Protein AF-A0A7K0NC91-F1 (afdb_monomer)

Structure (mmCIF, N/CA/C/O backbone):
data_AF-A0A7K0NC91-F1
#
_entry.id   AF-A0A7K0NC91-F1
#
loop_
_atom_site.group_PDB
_atom_site.id
_atom_site.type_symbol
_atom_site.label_atom_id
_atom_site.label_alt_id
_atom_site.label_comp_id
_atom_site.label_asym_id
_atom_site.label_entity_id
_atom_site.label_seq_id
_atom_site.pdbx_PDB_ins_code
_atom_site.Cartn_x
_atom_site.Cartn_y
_atom_site.Cartn_z
_atom_site.occupancy
_atom_site.B_iso_or_equiv
_atom_site.auth_seq_id
_atom_site.auth_comp_id
_atom_site.auth_asym_id
_atom_site.auth_atom_id
_atom_site.pdbx_PDB_model_num
ATOM 1 N N . MET A 1 1 ? 2.331 -17.226 17.202 1.00 44.84 1 MET A N 1
ATOM 2 C CA . MET A 1 1 ? 1.878 -17.714 15.882 1.00 44.84 1 MET A CA 1
ATOM 3 C C . MET A 1 1 ? 0.708 -16.840 15.481 1.00 44.84 1 MET A C 1
ATOM 5 O O . MET A 1 1 ? -0.202 -16.721 16.288 1.00 44.84 1 MET A O 1
ATOM 9 N N . ALA A 1 2 ? 0.763 -16.171 14.330 1.00 57.78 2 ALA A N 1
ATOM 10 C CA . ALA A 1 2 ? -0.395 -15.431 13.837 1.00 57.78 2 ALA A CA 1
ATOM 11 C C . ALA A 1 2 ? -1.486 -16.446 13.455 1.00 57.78 2 ALA A C 1
ATOM 13 O O . ALA A 1 2 ? -1.214 -17.385 12.707 1.00 57.78 2 ALA A O 1
ATOM 14 N N . GLU A 1 3 ? -2.684 -16.318 14.028 1.00 67.19 3 GLU A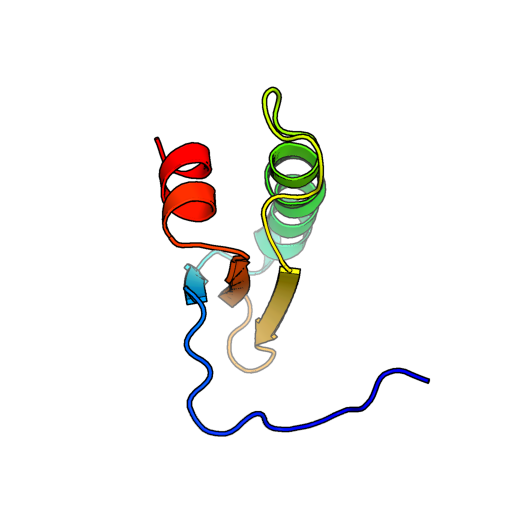 N 1
ATOM 15 C CA . GLU A 1 3 ? -3.848 -17.098 13.600 1.00 67.19 3 GLU A CA 1
ATOM 16 C C . GLU A 1 3 ? -4.268 -16.587 12.217 1.00 67.19 3 GLU A C 1
ATOM 18 O O . GLU A 1 3 ? -4.824 -15.499 12.094 1.00 67.19 3 GLU A O 1
ATOM 23 N N . PHE A 1 4 ? -3.995 -17.358 11.163 1.00 74.81 4 PHE A N 1
ATOM 24 C CA . PHE A 1 4 ? -4.550 -17.105 9.832 1.00 74.81 4 PHE A CA 1
ATOM 25 C C . PHE A 1 4 ? -6.041 -17.448 9.855 1.00 74.81 4 PHE A C 1
ATOM 27 O O . PHE A 1 4 ? -6.437 -18.585 9.588 1.00 74.81 4 PHE A O 1
ATOM 34 N N . ARG A 1 5 ? -6.869 -16.489 10.270 1.00 76.62 5 ARG A N 1
ATOM 35 C CA . ARG A 1 5 ? -8.275 -16.729 10.587 1.00 76.62 5 ARG A CA 1
ATOM 36 C C . ARG A 1 5 ? -9.189 -15.755 9.862 1.00 76.62 5 ARG A C 1
ATOM 38 O O . ARG A 1 5 ? -8.994 -14.550 9.894 1.00 76.6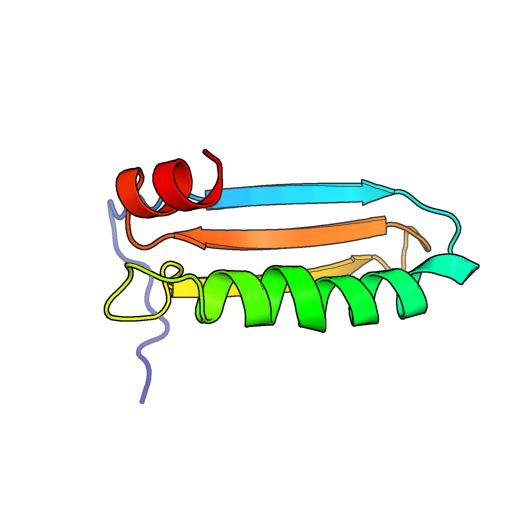2 5 ARG A O 1
ATOM 45 N N . TYR A 1 6 ? -10.246 -16.305 9.273 1.00 85.19 6 TYR A N 1
ATOM 46 C CA . TYR A 1 6 ? -11.405 -15.534 8.846 1.00 85.19 6 TYR A CA 1
ATOM 47 C C . TYR A 1 6 ? -12.249 -15.129 10.063 1.00 85.19 6 TYR A C 1
ATOM 49 O O . TYR A 1 6 ? -12.698 -15.990 10.832 1.00 85.19 6 TYR A O 1
ATOM 57 N N . THR A 1 7 ? -12.519 -13.83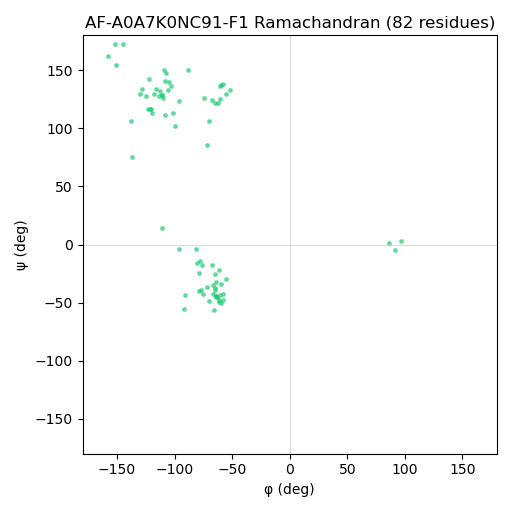2 10.201 1.00 89.00 7 THR A N 1
ATOM 58 C CA . THR A 1 7 ? -13.406 -13.289 11.235 1.00 89.00 7 THR A CA 1
ATOM 59 C C . THR A 1 7 ? -14.771 -12.967 10.634 1.00 89.00 7 THR A C 1
ATOM 61 O O . THR A 1 7 ? -14.929 -12.068 9.809 1.00 89.00 7 THR A O 1
ATOM 64 N N . LYS A 1 8 ? -15.807 -13.705 11.051 1.00 92.25 8 LYS A N 1
ATOM 65 C CA . LYS A 1 8 ? -17.172 -13.481 10.560 1.00 92.25 8 LYS A CA 1
ATOM 66 C C . LYS A 1 8 ? -17.659 -12.081 10.944 1.00 92.25 8 LYS A C 1
ATOM 68 O O . LYS A 1 8 ? -17.792 -11.779 12.124 1.00 92.25 8 LYS A O 1
ATOM 73 N N . GLY A 1 9 ? -18.031 -11.291 9.938 1.00 91.62 9 GLY A N 1
ATOM 74 C CA . GLY A 1 9 ? -18.641 -9.971 10.123 1.00 91.62 9 GLY A CA 1
ATOM 75 C C . GLY A 1 9 ? -17.649 -8.821 10.289 1.00 91.62 9 GLY A C 1
ATOM 76 O O . GLY A 1 9 ? -18.092 -7.685 10.442 1.00 91.62 9 GLY A O 1
ATOM 77 N N . GLU A 1 10 ? -16.346 -9.091 10.221 1.00 91.38 10 GLU A N 1
ATOM 78 C CA . GLU A 1 10 ? -15.329 -8.046 10.160 1.00 91.38 10 GLU A CA 1
ATOM 79 C C . GLU A 1 10 ? -15.518 -7.181 8.908 1.00 91.38 10 GLU A C 1
ATOM 81 O O . GLU A 1 10 ? -15.807 -7.678 7.815 1.00 91.38 10 GLU A O 1
ATOM 86 N N . ARG A 1 11 ? -15.403 -5.866 9.093 1.00 92.31 11 ARG A N 1
ATOM 87 C CA . ARG A 1 11 ? -15.471 -4.869 8.028 1.00 92.31 11 ARG A CA 1
ATOM 88 C C . ARG A 1 11 ? -14.389 -3.840 8.287 1.00 92.31 11 ARG A C 1
ATOM 90 O O . ARG A 1 11 ? -14.526 -3.025 9.194 1.00 92.31 11 ARG A O 1
ATOM 97 N N . LEU A 1 12 ? -13.340 -3.899 7.483 1.00 94.00 12 LEU A N 1
ATOM 98 C CA . LEU A 1 12 ? -12.256 -2.929 7.493 1.00 94.00 12 LEU A CA 1
ATOM 99 C C . LEU A 1 12 ? -12.361 -2.062 6.233 1.00 94.00 12 LEU A C 1
ATOM 101 O O . LEU A 1 12 ? -12.828 -2.559 5.201 1.00 94.00 12 LEU A O 1
ATOM 105 N N . PRO A 1 13 ? -11.977 -0.778 6.290 1.00 96.19 13 PRO A N 1
ATOM 106 C CA . PRO A 1 13 ? -11.817 0.018 5.085 1.00 96.19 13 PRO A CA 1
ATOM 107 C C . PRO A 1 13 ? -10.669 -0.562 4.260 1.00 96.19 13 PRO A C 1
ATOM 109 O O . PRO A 1 13 ? -9.541 -0.674 4.742 1.00 96.19 13 PRO A O 1
ATOM 112 N N . ILE A 1 14 ? -10.986 -0.941 3.025 1.00 96.38 14 ILE A N 1
ATOM 113 C CA . ILE A 1 14 ? -10.024 -1.467 2.063 1.00 96.38 14 ILE A CA 1
ATOM 114 C C . ILE A 1 14 ? -9.905 -0.463 0.932 1.00 96.38 14 ILE A C 1
ATOM 116 O O . ILE A 1 14 ? -10.913 -0.089 0.329 1.00 96.38 14 ILE A O 1
ATOM 120 N N . GLU A 1 15 ? -8.679 -0.067 0.628 1.00 95.69 15 GLU A N 1
ATOM 121 C CA . GLU A 1 15 ? -8.376 0.759 -0.529 1.00 95.69 15 GLU A CA 1
ATOM 122 C C . GLU A 1 15 ? -7.609 -0.078 -1.547 1.00 95.69 15 GLU A C 1
ATOM 124 O O . GLU A 1 15 ? -6.610 -0.719 -1.221 1.00 95.69 15 GLU A O 1
ATOM 129 N N . VAL A 1 16 ? -8.125 -0.104 -2.776 1.00 97.06 16 VAL A N 1
ATOM 130 C CA . VAL A 1 16 ? -7.529 -0.828 -3.899 1.00 97.06 16 VAL A CA 1
ATOM 131 C C . VAL A 1 16 ? -7.211 0.183 -4.983 1.00 97.06 16 VAL A C 1
ATOM 133 O O . VAL A 1 16 ? -8.115 0.766 -5.583 1.00 97.06 16 VAL A O 1
ATOM 136 N N . LEU A 1 17 ? -5.923 0.369 -5.241 1.00 96.06 17 LEU A N 1
ATOM 137 C CA . LEU A 1 17 ? -5.416 1.286 -6.250 1.00 96.06 17 LEU A CA 1
ATOM 138 C C . LEU A 1 17 ? -4.798 0.469 -7.376 1.00 96.06 17 LEU A C 1
ATOM 140 O O . LEU A 1 17 ? -3.981 -0.416 -7.130 1.00 96.06 17 LEU A O 1
ATOM 144 N N . VAL A 1 18 ? -5.197 0.753 -8.613 1.00 97.19 18 VAL A N 1
ATOM 145 C CA . VAL A 1 18 ? -4.656 0.087 -9.800 1.00 97.19 18 VAL A CA 1
ATOM 146 C C . VAL A 1 18 ? -4.031 1.145 -10.686 1.00 97.19 18 VAL A C 1
ATOM 148 O O . VAL A 1 18 ? -4.722 2.031 -11.188 1.00 97.19 18 VAL A O 1
ATOM 151 N N . PHE A 1 19 ? -2.726 1.028 -10.879 1.00 96.62 19 PHE A N 1
ATOM 152 C CA . PHE A 1 19 ? -1.937 1.925 -11.703 1.00 96.62 19 PHE A CA 1
ATOM 153 C C . PHE A 1 19 ? -1.520 1.206 -12.977 1.00 96.62 19 PHE A C 1
ATOM 155 O O . PHE A 1 19 ? -1.164 0.026 -12.954 1.00 96.62 19 PHE A O 1
ATOM 162 N N . GLU A 1 20 ? -1.548 1.933 -14.088 1.00 97.00 20 GLU A N 1
ATOM 163 C CA . GLU A 1 20 ? -1.064 1.461 -15.380 1.00 97.00 20 GLU A CA 1
ATOM 164 C C . GLU A 1 20 ? -0.023 2.440 -15.907 1.00 97.00 20 GLU A C 1
ATOM 166 O O . GLU A 1 20 ? -0.266 3.646 -15.975 1.00 97.00 20 GLU A O 1
ATOM 171 N N . MET A 1 21 ? 1.142 1.914 -16.266 1.00 96.62 21 MET A N 1
ATOM 172 C CA . MET A 1 21 ? 2.275 2.676 -16.784 1.00 96.62 21 MET A CA 1
ATOM 173 C C . MET A 1 21 ? 3.042 1.868 -17.834 1.00 96.62 21 MET A C 1
ATOM 175 O O . MET A 1 21 ? 2.777 0.682 -18.037 1.00 96.62 21 MET A O 1
ATOM 179 N N . SER A 1 22 ? 4.008 2.505 -18.506 1.00 97.88 22 SER A N 1
ATOM 180 C CA . SER A 1 22 ? 4.973 1.769 -19.336 1.00 97.88 22 SER A CA 1
ATOM 181 C C . SER A 1 22 ? 5.741 0.767 -18.458 1.00 97.88 22 SER A C 1
ATOM 183 O O . SER A 1 22 ? 6.150 1.146 -17.357 1.00 97.88 22 SER A O 1
ATOM 185 N N . PRO A 1 23 ? 5.981 -0.483 -18.909 1.00 97.56 23 PRO A N 1
ATOM 186 C CA . PRO A 1 23 ? 6.708 -1.482 -18.124 1.00 97.56 23 PRO A CA 1
ATOM 187 C C . PRO A 1 23 ? 8.094 -1.020 -17.659 1.00 97.56 23 PRO A C 1
ATOM 189 O O . PRO 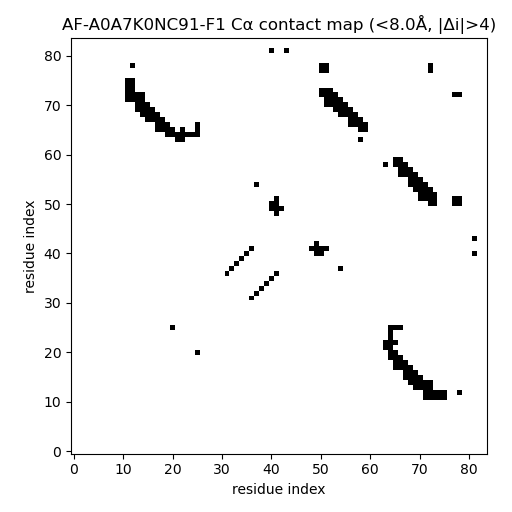A 1 23 ? 8.551 -1.423 -16.596 1.00 97.56 23 PRO A O 1
ATOM 192 N N . GLU A 1 24 ? 8.745 -0.145 -18.428 1.00 98.12 24 GLU A N 1
ATOM 193 C CA . GLU A 1 24 ? 10.071 0.399 -18.108 1.00 98.12 24 GLU A CA 1
ATOM 194 C C . GLU A 1 24 ? 10.087 1.323 -16.878 1.00 98.12 24 GLU A C 1
ATOM 196 O O . GLU A 1 24 ? 11.147 1.547 -16.303 1.00 98.12 24 GLU A O 1
ATOM 201 N N . HIS A 1 25 ? 8.923 1.823 -16.447 1.00 97.94 25 HIS A N 1
ATOM 202 C CA . HIS A 1 25 ? 8.786 2.690 -15.273 1.00 97.94 25 HIS A CA 1
ATOM 203 C C . HIS A 1 25 ? 8.388 1.940 -13.999 1.00 97.94 25 HIS A C 1
ATOM 205 O O . HIS A 1 25 ? 8.306 2.562 -12.944 1.00 97.94 25 HIS A O 1
ATOM 211 N N . VAL A 1 26 ? 8.128 0.628 -14.058 1.00 97.88 26 VAL A N 1
ATOM 212 C CA . VAL A 1 26 ? 7.623 -0.124 -12.894 1.00 97.88 26 VAL A CA 1
ATOM 213 C C . VAL A 1 26 ? 8.612 -0.083 -11.733 1.00 97.88 26 VAL A C 1
ATOM 215 O O . VAL A 1 26 ? 8.216 0.242 -10.620 1.00 97.88 26 VAL A O 1
ATOM 218 N N . ASP A 1 27 ? 9.894 -0.344 -11.979 1.00 97.81 27 ASP A N 1
ATOM 219 C CA . ASP A 1 27 ? 10.900 -0.365 -10.909 1.00 97.81 27 ASP A CA 1
ATOM 220 C C . ASP A 1 27 ? 11.087 1.018 -10.264 1.00 97.81 27 ASP A C 1
ATOM 222 O O . ASP A 1 27 ? 11.197 1.130 -9.042 1.00 97.81 27 ASP A O 1
ATOM 226 N N . GLU A 1 28 ? 11.064 2.082 -11.074 1.00 97.94 28 GLU A N 1
ATOM 227 C CA . GLU A 1 28 ? 11.104 3.467 -10.590 1.00 97.94 28 GLU A CA 1
ATO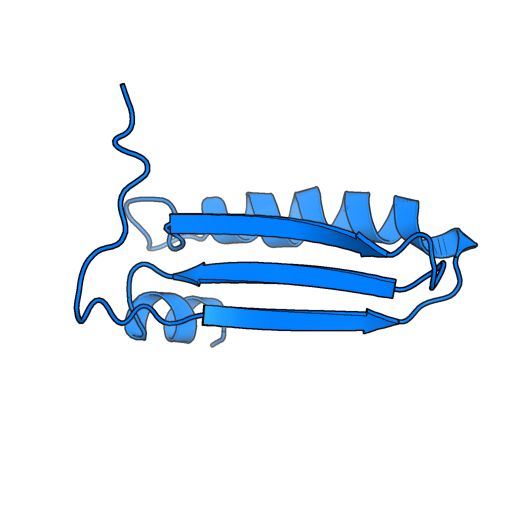M 228 C C . GLU A 1 28 ? 9.867 3.786 -9.741 1.00 97.94 28 GLU A C 1
ATOM 230 O O . GLU A 1 28 ? 9.983 4.326 -8.639 1.00 97.94 28 GLU A O 1
ATOM 235 N N . TYR A 1 29 ? 8.684 3.391 -10.215 1.00 97.38 29 TYR A N 1
ATOM 236 C CA . TYR A 1 29 ? 7.434 3.565 -9.487 1.00 97.38 29 TYR A CA 1
ATOM 237 C C . TYR A 1 29 ? 7.453 2.832 -8.140 1.00 97.38 29 TYR A C 1
ATOM 239 O O . TYR A 1 29 ? 7.060 3.413 -7.133 1.00 97.38 29 TYR A O 1
ATOM 247 N N . LEU A 1 30 ? 7.953 1.592 -8.088 1.00 97.69 30 LEU A N 1
ATOM 248 C CA . LEU A 1 30 ? 8.051 0.811 -6.849 1.00 97.69 30 LEU A CA 1
ATOM 249 C C . LEU A 1 30 ? 9.013 1.439 -5.834 1.00 97.69 30 LEU A C 1
ATOM 251 O O . LEU A 1 30 ? 8.736 1.417 -4.635 1.00 97.69 30 LEU A O 1
ATOM 255 N N . ALA A 1 31 ? 10.127 2.016 -6.292 1.00 98.06 31 ALA A N 1
ATOM 256 C CA . ALA A 1 31 ? 11.049 2.732 -5.415 1.00 98.06 31 ALA A CA 1
ATOM 257 C C . ALA A 1 31 ? 10.383 3.975 -4.797 1.00 98.06 31 ALA A C 1
ATOM 259 O O . ALA A 1 31 ? 10.450 4.177 -3.584 1.00 98.06 31 ALA A O 1
ATOM 260 N N . ILE A 1 32 ? 9.674 4.762 -5.613 1.00 97.25 32 ILE A N 1
ATOM 261 C CA . ILE A 1 32 ? 8.947 5.955 -5.154 1.00 97.25 32 ILE A CA 1
ATOM 262 C C . ILE A 1 32 ? 7.787 5.573 -4.226 1.00 97.25 32 ILE A C 1
ATOM 264 O O . ILE A 1 32 ? 7.590 6.212 -3.194 1.00 97.25 32 ILE A O 1
ATOM 268 N N . ASP A 1 33 ? 7.031 4.525 -4.552 1.00 96.38 33 ASP A N 1
ATOM 269 C CA . ASP A 1 33 ? 5.982 3.982 -3.687 1.00 96.38 33 ASP A CA 1
ATOM 270 C C . ASP A 1 33 ? 6.545 3.552 -2.325 1.00 96.38 33 ASP A C 1
ATOM 272 O O . ASP A 1 33 ? 5.951 3.839 -1.284 1.00 96.38 33 ASP A O 1
ATOM 276 N N . HIS A 1 34 ? 7.707 2.899 -2.293 1.00 96.88 34 HIS A N 1
ATOM 277 C CA . HIS A 1 34 ? 8.331 2.516 -1.033 1.00 96.88 34 HIS A CA 1
ATOM 278 C C . HIS A 1 34 ? 8.675 3.740 -0.174 1.00 96.88 34 HIS A C 1
ATOM 280 O O . HIS A 1 34 ? 8.315 3.791 1.003 1.00 96.88 34 HIS A O 1
ATOM 286 N N . GLU A 1 35 ? 9.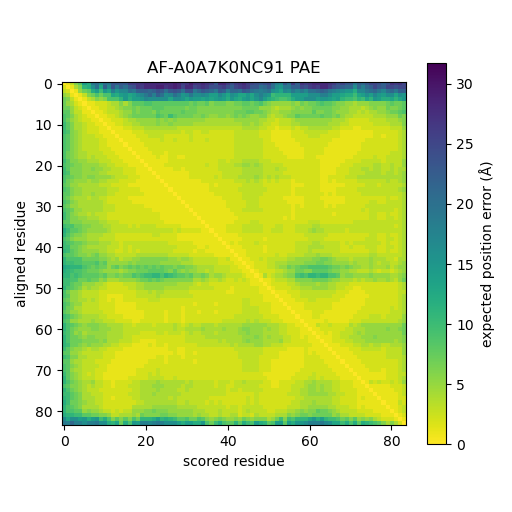338 4.738 -0.754 1.00 96.50 35 GLU A N 1
ATOM 287 C CA . GLU A 1 35 ? 9.791 5.918 -0.015 1.00 96.50 35 GLU A CA 1
ATOM 288 C C . GLU A 1 35 ? 8.637 6.827 0.416 1.00 96.50 35 GLU A C 1
ATOM 290 O O . GLU A 1 35 ? 8.560 7.237 1.574 1.00 96.50 35 GLU A O 1
ATOM 295 N N . ILE A 1 36 ? 7.732 7.144 -0.507 1.00 92.06 36 ILE A N 1
ATOM 296 C CA . ILE A 1 36 ? 6.729 8.190 -0.302 1.00 92.06 36 ILE A CA 1
ATOM 297 C C . ILE A 1 36 ? 5.442 7.627 0.288 1.00 92.06 36 ILE A C 1
ATOM 299 O O . ILE A 1 36 ? 4.890 8.220 1.208 1.00 92.06 36 ILE A O 1
ATOM 303 N N . TRP A 1 37 ? 4.966 6.487 -0.207 1.00 90.75 37 TRP A N 1
ATOM 304 C CA . TRP A 1 37 ? 3.672 5.950 0.210 1.00 90.75 37 TRP A CA 1
ATOM 305 C C . TRP A 1 37 ? 3.867 5.005 1.386 1.00 90.75 37 TRP A C 1
ATOM 307 O O . TRP A 1 37 ? 3.343 5.226 2.468 1.00 90.75 37 TRP A O 1
ATOM 317 N N . THR A 1 38 ? 4.715 3.989 1.235 1.00 94.00 38 THR A N 1
ATOM 318 C CA . THR A 1 38 ? 4.901 2.974 2.277 1.00 94.00 38 THR A CA 1
ATOM 319 C C . THR A 1 38 ? 5.529 3.570 3.534 1.00 94.00 38 THR A C 1
ATOM 321 O O . THR A 1 38 ? 4.957 3.460 4.617 1.00 94.00 38 THR A O 1
ATOM 324 N N . LEU A 1 39 ? 6.702 4.200 3.415 1.00 94.56 39 LEU A N 1
ATOM 325 C CA . LEU A 1 39 ? 7.375 4.801 4.566 1.00 94.56 39 LEU A CA 1
ATOM 326 C C . LEU A 1 39 ? 6.735 6.132 4.968 1.00 94.56 39 LEU A C 1
ATOM 328 O O . LEU A 1 39 ? 6.586 6.386 6.166 1.00 94.56 39 LEU A O 1
ATOM 332 N N . GLY A 1 40 ? 6.332 6.962 4.004 1.00 92.19 40 GLY A N 1
ATOM 333 C CA . GLY A 1 40 ? 5.731 8.264 4.298 1.00 92.19 40 GLY A CA 1
ATOM 334 C C . GLY A 1 40 ? 4.401 8.156 5.041 1.00 92.19 40 GLY A C 1
ATOM 335 O O . GLY A 1 40 ? 4.228 8.827 6.056 1.00 92.19 40 GLY A O 1
ATOM 336 N N . GLU A 1 41 ? 3.500 7.257 4.640 1.00 91.75 41 GLU A N 1
ATOM 337 C CA . GLU A 1 41 ? 2.236 7.058 5.363 1.00 91.75 41 GLU A CA 1
ATOM 338 C C . GLU A 1 41 ? 2.454 6.358 6.709 1.00 91.75 41 GLU A C 1
ATOM 340 O O . GLU A 1 41 ? 1.8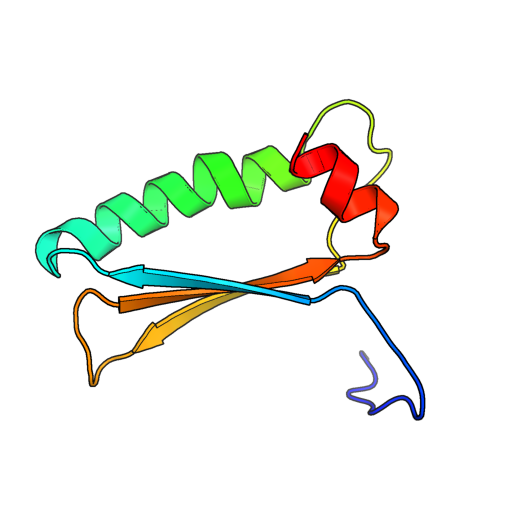22 6.715 7.704 1.00 91.75 41 GLU A O 1
ATOM 345 N N . ALA A 1 42 ? 3.395 5.408 6.788 1.00 92.56 42 ALA A N 1
ATOM 346 C CA . ALA A 1 42 ? 3.728 4.738 8.046 1.00 92.56 42 ALA A CA 1
ATOM 347 C C . ALA A 1 42 ? 4.333 5.682 9.097 1.00 92.56 42 ALA A C 1
ATOM 349 O O . ALA A 1 42 ? 4.237 5.409 10.295 1.00 92.56 42 ALA A O 1
ATOM 350 N N . THR A 1 43 ? 4.961 6.775 8.656 1.00 92.06 43 THR A N 1
ATOM 351 C CA . THR A 1 43 ? 5.626 7.763 9.520 1.00 92.06 43 THR A CA 1
ATOM 352 C C . THR A 1 43 ? 4.902 9.109 9.561 1.00 92.06 43 THR A C 1
ATOM 354 O O . THR A 1 43 ? 5.457 10.096 10.051 1.00 92.06 43 THR A O 1
ATOM 357 N N . LEU A 1 44 ? 3.653 9.159 9.083 1.00 89.56 44 LEU A N 1
ATOM 358 C CA . LEU A 1 44 ? 2.901 10.399 8.956 1.00 89.56 44 LEU A CA 1
ATOM 359 C C . LEU A 1 44 ? 2.707 11.079 10.330 1.00 89.56 44 LEU A C 1
ATOM 361 O O . LEU A 1 44 ? 2.183 10.459 11.265 1.00 89.56 44 LEU A O 1
ATOM 365 N N . PRO A 1 45 ? 3.099 12.361 10.488 1.00 89.06 45 PRO A N 1
ATOM 366 C CA . PRO A 1 45 ? 2.961 13.063 11.757 1.00 89.06 45 PRO A CA 1
ATOM 367 C C . PRO A 1 45 ? 1.512 13.115 12.252 1.00 89.06 45 PRO A C 1
ATOM 369 O O . PRO A 1 45 ? 0.582 13.3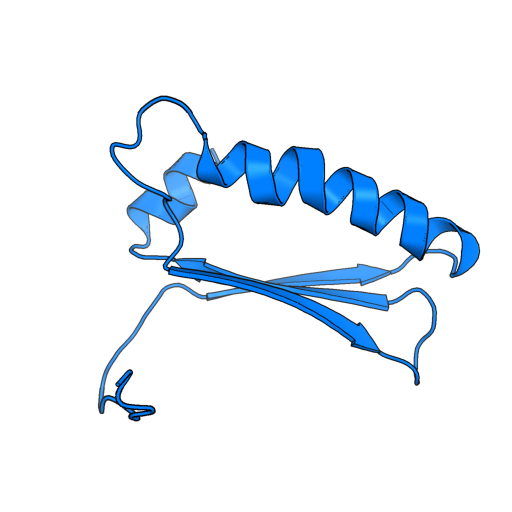99 11.503 1.00 89.06 45 PRO A O 1
ATOM 372 N N . GLY A 1 46 ? 1.325 12.908 13.556 1.00 87.25 46 GLY A N 1
ATOM 373 C CA . GLY A 1 46 ? 0.007 12.975 14.195 1.00 87.25 46 GLY A CA 1
ATOM 374 C C . GLY A 1 46 ? -0.697 11.628 14.370 1.00 87.25 46 GLY A C 1
ATOM 375 O O . GLY A 1 46 ? -1.812 11.619 14.900 1.00 87.25 46 GLY A O 1
ATOM 376 N N . PHE A 1 47 ? -0.046 10.525 13.995 1.00 87.62 47 PHE A N 1
ATOM 377 C CA . PHE A 1 47 ? -0.421 9.168 14.383 1.00 87.62 47 PHE A CA 1
ATOM 378 C C . PHE A 1 47 ? 0.535 8.615 15.453 1.00 87.62 47 PHE A C 1
ATOM 380 O O . PHE A 1 47 ? 1.743 8.831 15.396 1.00 87.62 47 PHE A O 1
ATOM 387 N N . GLU A 1 48 ? -0.002 7.894 16.443 1.00 87.12 48 GLU A N 1
ATOM 388 C CA . GLU A 1 48 ? 0.799 7.235 17.495 1.00 87.12 48 GLU A CA 1
ATOM 389 C C . GLU A 1 48 ? 1.416 5.901 17.032 1.00 87.12 48 GLU A C 1
ATOM 391 O O . GLU A 1 48 ? 2.309 5.359 17.683 1.00 87.12 48 GLU A O 1
ATOM 396 N N . ARG A 1 49 ? 0.908 5.351 15.925 1.00 90.19 49 ARG A N 1
ATOM 397 C CA . ARG A 1 49 ? 1.311 4.086 15.295 1.00 90.19 49 ARG A CA 1
ATOM 398 C C . ARG A 1 49 ? 1.030 4.148 13.790 1.00 90.19 49 ARG A C 1
ATOM 400 O O . ARG A 1 49 ? 0.369 5.074 13.338 1.00 90.19 49 ARG A O 1
ATOM 407 N N . ILE A 1 50 ? 1.476 3.144 13.038 1.00 93.44 50 ILE A N 1
ATOM 408 C CA . ILE A 1 50 ? 1.185 3.017 11.600 1.00 93.44 50 ILE A CA 1
ATOM 409 C C . ILE A 1 50 ? -0.345 3.047 11.376 1.00 93.44 50 ILE A C 1
ATOM 411 O O . ILE A 1 50 ? -1.053 2.300 12.054 1.00 93.44 50 ILE A O 1
ATOM 415 N N . PRO A 1 51 ? -0.867 3.890 10.462 1.00 92.44 51 PRO A N 1
ATOM 416 C CA . PRO A 1 51 ? -2.311 4.106 10.296 1.00 92.44 51 PRO A CA 1
ATOM 417 C C . PRO A 1 51 ? -3.046 2.967 9.565 1.00 92.44 51 PRO A C 1
ATOM 419 O O . PRO A 1 51 ? -4.276 2.868 9.646 1.00 92.44 51 PRO A O 1
ATOM 422 N N . PHE A 1 52 ? -2.309 2.106 8.861 1.00 94.25 52 PHE A N 1
ATOM 423 C CA . PHE A 1 52 ? -2.822 0.914 8.189 1.00 94.25 52 PHE A CA 1
ATOM 424 C C . PHE A 1 52 ? -2.377 -0.373 8.897 1.00 94.25 52 PHE A C 1
ATOM 426 O O . PHE A 1 52 ? -1.302 -0.454 9.488 1.00 94.25 52 PHE A O 1
ATOM 433 N N . ILE A 1 53 ? -3.215 -1.404 8.805 1.00 94.38 53 ILE A N 1
ATOM 434 C CA . ILE A 1 53 ? -2.947 -2.764 9.287 1.00 94.38 53 ILE A CA 1
ATOM 435 C C . ILE A 1 53 ? -1.983 -3.476 8.334 1.00 94.38 53 ILE A C 1
ATOM 437 O O . ILE A 1 53 ? -1.052 -4.149 8.778 1.00 94.38 53 ILE A O 1
ATOM 441 N N . SER A 1 54 ? -2.194 -3.328 7.026 1.00 94.88 54 SER A N 1
ATOM 442 C CA . SER A 1 54 ? -1.303 -3.870 6.003 1.00 94.88 54 SER A CA 1
ATOM 443 C C . SER A 1 54 ? -1.331 -3.035 4.728 1.00 94.88 54 SER A C 1
ATOM 445 O O . SER A 1 54 ? -2.322 -2.373 4.418 1.00 94.88 54 SER A O 1
ATOM 447 N N . LYS A 1 55 ? -0.222 -3.110 3.991 1.00 95.94 55 LYS A N 1
ATOM 448 C CA . LYS A 1 55 ? -0.074 -2.632 2.620 1.00 95.94 55 LYS A CA 1
ATOM 449 C C . LYS A 1 55 ? 0.544 -3.755 1.802 1.00 95.94 55 LYS A C 1
ATOM 451 O O . LYS A 1 55 ? 1.574 -4.304 2.192 1.00 95.94 55 LYS A O 1
ATOM 456 N N . GLU A 1 56 ? -0.064 -4.078 0.675 1.00 96.88 56 GLU A N 1
ATOM 457 C CA . GLU A 1 56 ? 0.464 -5.042 -0.281 1.00 96.88 56 GLU A CA 1
ATOM 458 C C . GLU A 1 56 ? 0.642 -4.381 -1.644 1.00 96.88 56 GLU A C 1
ATOM 460 O O . GLU A 1 56 ? -0.178 -3.557 -2.048 1.00 96.88 56 GLU A O 1
ATOM 465 N N . VAL A 1 57 ? 1.716 -4.742 -2.349 1.00 97.31 57 VAL A N 1
ATOM 466 C CA . VAL A 1 57 ? 2.012 -4.269 -3.706 1.00 97.31 57 VAL A CA 1
ATOM 467 C C . VAL A 1 57 ? 2.157 -5.485 -4.605 1.00 97.31 57 VAL A C 1
ATOM 469 O O . VAL A 1 57 ? 3.018 -6.334 -4.374 1.00 97.31 57 VAL A O 1
ATOM 472 N N . TRP A 1 58 ? 1.276 -5.603 -5.590 1.00 97.44 58 TRP A N 1
ATOM 473 C CA . TRP A 1 58 ? 1.171 -6.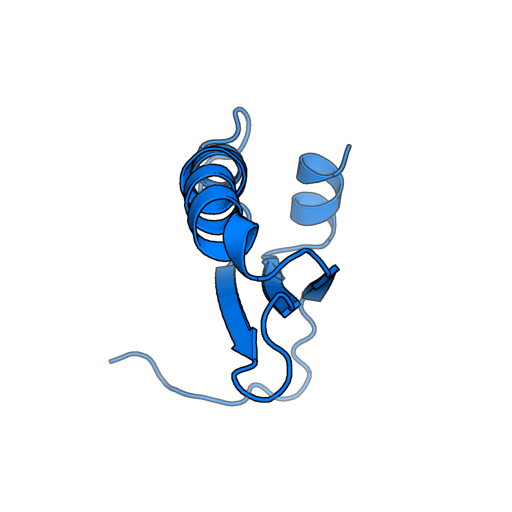761 -6.468 1.00 97.44 58 TRP A CA 1
ATOM 474 C C . TRP A 1 58 ? 1.481 -6.364 -7.909 1.00 97.44 58 TRP A C 1
ATOM 476 O O . TRP A 1 58 ? 0.955 -5.373 -8.426 1.00 97.44 58 TRP A O 1
ATOM 486 N N . LEU A 1 59 ? 2.306 -7.180 -8.562 1.00 97.06 59 LEU A N 1
ATOM 487 C CA . LEU A 1 59 ? 2.639 -7.075 -9.979 1.00 97.06 59 LEU A CA 1
ATOM 488 C C . LEU A 1 59 ? 1.907 -8.179 -10.745 1.00 97.06 59 LEU A C 1
ATOM 490 O O . LEU A 1 59 ? 1.902 -9.335 -10.320 1.00 97.06 59 LEU A O 1
ATOM 494 N N . ASP A 1 60 ? 1.269 -7.817 -11.855 1.00 90.31 60 ASP A N 1
ATOM 495 C CA . ASP A 1 60 ? 0.580 -8.763 -12.734 1.00 90.31 60 ASP A CA 1
ATOM 496 C C . ASP A 1 60 ? 1.470 -9.098 -13.935 1.00 90.31 60 ASP A C 1
ATOM 498 O O . ASP A 1 60 ? 1.551 -8.330 -14.893 1.00 90.31 60 ASP A O 1
ATOM 502 N N . ASP A 1 61 ? 2.106 -10.269 -13.914 1.00 92.69 61 ASP A N 1
ATOM 503 C CA . ASP A 1 61 ? 2.974 -10.731 -15.007 1.00 92.69 61 ASP A CA 1
ATOM 504 C C . ASP A 1 61 ? 2.232 -10.884 -16.347 1.00 92.69 61 ASP A C 1
ATOM 506 O O . ASP A 1 61 ? 2.848 -10.842 -17.413 1.00 92.69 61 ASP A O 1
ATOM 510 N N . SER A 1 62 ? 0.901 -11.037 -16.328 1.00 96.31 62 SER A N 1
ATOM 511 C CA . SER A 1 62 ? 0.093 -11.069 -17.553 1.00 96.31 62 SER A CA 1
ATOM 512 C C . SER A 1 62 ? -0.153 -9.676 -18.142 1.00 96.31 62 SER A C 1
ATOM 514 O O . SER A 1 62 ? -0.573 -9.556 -19.297 1.00 96.31 62 SER A O 1
ATOM 516 N N . ARG A 1 63 ? 0.116 -8.619 -17.364 1.00 96.25 63 ARG A N 1
ATOM 517 C CA . ARG A 1 63 ? -0.043 -7.208 -17.728 1.00 96.25 63 ARG A CA 1
ATOM 518 C C . ARG A 1 63 ? 1.172 -6.403 -17.255 1.00 96.25 63 ARG A C 1
ATOM 520 O O . ARG A 1 63 ? 1.060 -5.640 -16.292 1.00 96.25 63 ARG A O 1
ATOM 527 N N . PRO A 1 64 ? 2.322 -6.526 -17.943 1.00 95.81 64 PRO A N 1
ATOM 528 C CA . PRO A 1 64 ? 3.496 -5.720 -17.633 1.00 95.81 64 PRO A CA 1
ATOM 529 C C . PRO A 1 64 ? 3.134 -4.231 -17.584 1.00 95.81 64 PRO A C 1
ATOM 531 O O . PRO A 1 64 ? 2.439 -3.737 -18.472 1.00 95.81 64 PRO A O 1
ATOM 534 N N . GLY A 1 65 ? 3.584 -3.525 -16.546 1.00 96.88 65 GLY A N 1
ATOM 535 C CA . GLY A 1 65 ? 3.226 -2.119 -16.324 1.00 96.88 65 GLY A CA 1
ATOM 536 C C . GLY A 1 65 ? 1.992 -1.894 -15.446 1.00 96.88 65 GLY A C 1
ATOM 537 O O . GLY A 1 65 ? 1.681 -0.748 -15.126 1.00 96.88 65 GLY A O 1
ATOM 538 N N . ARG A 1 66 ? 1.288 -2.952 -15.025 1.00 98.00 66 ARG A N 1
ATOM 539 C CA . ARG A 1 66 ? 0.194 -2.840 -14.059 1.00 98.00 66 ARG A CA 1
ATOM 540 C C . ARG A 1 66 ? 0.676 -3.140 -12.641 1.00 98.00 66 ARG A C 1
ATOM 542 O O . ARG A 1 66 ? 1.151 -4.239 -12.362 1.00 98.00 66 ARG A O 1
ATOM 549 N N . VAL A 1 67 ? 0.456 -2.187 -11.738 1.00 97.88 67 VAL A N 1
ATOM 550 C CA . VAL A 1 67 ? 0.726 -2.322 -10.300 1.00 97.88 67 VAL A CA 1
ATOM 551 C C . VAL A 1 67 ? -0.589 -2.185 -9.544 1.00 97.88 67 VAL A C 1
ATOM 553 O O . VAL A 1 67 ? -1.347 -1.245 -9.780 1.00 97.88 67 VAL A O 1
ATOM 556 N N . SER A 1 68 ? -0.877 -3.129 -8.650 1.00 97.88 68 SER A N 1
ATOM 557 C CA . SER A 1 68 ? -2.020 -3.042 -7.737 1.00 97.88 68 SER A CA 1
ATOM 558 C C . SER A 1 68 ? -1.524 -2.855 -6.311 1.00 97.88 68 SER A C 1
ATOM 560 O O . SER A 1 68 ? -0.690 -3.628 -5.850 1.00 97.88 68 SER A O 1
ATOM 562 N N . ILE A 1 69 ? -2.040 -1.847 -5.616 1.00 97.25 69 ILE A N 1
ATOM 563 C CA . ILE A 1 69 ? -1.752 -1.597 -4.204 1.00 97.25 69 ILE A CA 1
ATOM 564 C C . ILE A 1 69 ? -3.024 -1.839 -3.404 1.00 97.25 69 ILE A C 1
ATOM 566 O O . ILE A 1 69 ? -4.097 -1.355 -3.773 1.00 97.25 69 ILE A O 1
ATOM 570 N N . ILE A 1 70 ? -2.898 -2.599 -2.320 1.00 97.44 70 ILE A N 1
ATOM 571 C CA . ILE A 1 70 ? -3.993 -2.920 -1.413 1.00 97.44 70 ILE A CA 1
ATOM 572 C C . ILE A 1 70 ? -3.617 -2.435 -0.021 1.00 97.44 70 ILE A C 1
ATOM 574 O O . ILE A 1 70 ? -2.671 -2.949 0.575 1.00 97.44 70 ILE A O 1
ATOM 578 N N . PHE A 1 71 ? -4.383 -1.486 0.506 1.00 96.44 71 PHE A N 1
ATOM 579 C CA . PHE A 1 71 ? -4.311 -1.091 1.907 1.00 96.44 71 PHE A CA 1
ATOM 580 C C . PHE A 1 71 ? -5.480 -1.672 2.691 1.00 96.44 71 PHE A C 1
ATOM 582 O O . PHE A 1 71 ? -6.637 -1.603 2.266 1.00 96.44 71 PHE A O 1
ATOM 589 N N . VAL A 1 72 ? -5.175 -2.191 3.877 1.00 96.25 72 VAL A N 1
ATOM 590 C CA . VAL A 1 72 ? -6.158 -2.512 4.911 1.00 96.25 72 VAL A CA 1
ATOM 591 C C . VAL A 1 72 ? -5.983 -1.487 6.020 1.00 96.25 72 VAL A C 1
ATOM 593 O O . VAL A 1 72 ? -4.968 -1.493 6.713 1.00 96.25 72 VAL A O 1
ATOM 596 N N . TRP A 1 73 ? -6.955 -0.602 6.204 1.00 94.94 73 TRP A N 1
ATOM 597 C CA . TRP A 1 73 ? -6.874 0.466 7.200 1.00 94.94 73 TRP A CA 1
ATOM 598 C C . TRP A 1 73 ? -7.412 0.018 8.563 1.00 94.94 73 TRP A C 1
ATOM 600 O O . TRP A 1 73 ? -8.326 -0.803 8.636 1.00 94.94 73 TRP A O 1
ATOM 610 N N . GLU A 1 74 ? -6.886 0.585 9.656 1.00 91.88 74 GLU A N 1
ATOM 611 C CA . GLU A 1 74 ? -7.411 0.318 11.009 1.00 91.88 74 GLU A CA 1
ATOM 612 C C . GLU A 1 74 ? -8.833 0.880 11.180 1.00 91.88 74 GLU A C 1
ATOM 614 O O . GLU A 1 74 ? -9.677 0.286 11.852 1.00 91.88 74 GLU A O 1
ATOM 619 N N . SER A 1 75 ? -9.120 2.022 10.548 1.00 92.88 75 SER A N 1
ATOM 620 C CA . SER A 1 75 ? -10.424 2.680 10.602 1.00 92.88 75 SER A CA 1
ATOM 621 C C . SER A 1 75 ? -10.642 3.620 9.414 1.00 92.88 75 SER A C 1
ATOM 623 O O . SER A 1 75 ? -9.693 4.030 8.744 1.00 92.88 75 SER A O 1
ATOM 625 N N . LEU A 1 76 ? -11.905 3.979 9.153 1.00 93.00 76 LEU A N 1
ATOM 626 C CA . LEU A 1 76 ? -12.243 4.950 8.106 1.00 93.00 76 LEU A CA 1
ATOM 627 C C . LEU A 1 76 ? -11.662 6.337 8.423 1.00 93.00 76 LEU A C 1
ATOM 629 O O . LEU A 1 76 ? -11.290 7.066 7.513 1.00 93.00 76 LEU A O 1
ATOM 633 N N . GLU A 1 77 ? -11.565 6.690 9.707 1.00 92.25 77 GLU A N 1
ATOM 634 C CA . GLU A 1 77 ? -10.952 7.939 10.166 1.00 92.25 77 GLU A CA 1
ATOM 635 C C . GLU A 1 77 ? -9.458 7.988 9.833 1.00 92.25 77 GLU A C 1
ATOM 637 O O . GLU A 1 77 ? -8.991 8.993 9.301 1.00 92.25 77 GLU A O 1
ATOM 642 N N . SER A 1 78 ? -8.732 6.889 10.074 1.00 91.38 78 SER A N 1
ATOM 643 C CA . SER A 1 78 ? -7.313 6.777 9.719 1.00 91.38 78 SER A CA 1
ATOM 644 C C . SER A 1 78 ? -7.105 6.993 8.220 1.00 91.38 78 SER A C 1
ATOM 646 O O . SER A 1 78 ? -6.274 7.814 7.841 1.00 91.38 78 SER A O 1
ATOM 648 N N . TRP A 1 79 ? -7.907 6.326 7.382 1.00 92.50 79 TRP A N 1
ATOM 649 C CA . TRP A 1 79 ? -7.866 6.500 5.925 1.00 92.50 79 TRP A CA 1
ATOM 650 C C . TRP A 1 79 ? -8.155 7.948 5.504 1.00 92.50 79 TRP A C 1
ATOM 652 O O . TRP A 1 79 ? -7.363 8.551 4.785 1.00 92.50 79 TRP A O 1
ATOM 662 N N . MET A 1 80 ? -9.245 8.548 6.001 1.00 91.00 80 MET A N 1
ATOM 663 C CA . MET A 1 80 ? -9.612 9.927 5.650 1.00 91.00 80 MET A CA 1
ATOM 664 C C . MET A 1 80 ? -8.529 10.938 6.022 1.00 91.00 80 MET A C 1
ATOM 666 O O . MET A 1 80 ? -8.364 11.923 5.318 1.00 91.00 80 MET A O 1
ATOM 670 N N . ARG A 1 81 ? -7.810 10.713 7.123 1.00 88.88 81 ARG A N 1
ATOM 671 C CA . ARG A 1 81 ? -6.777 11.629 7.614 1.00 88.88 81 ARG A CA 1
ATOM 672 C C . ARG A 1 81 ? -5.456 11.516 6.851 1.00 88.88 81 ARG A C 1
ATOM 674 O O . ARG A 1 81 ? -4.688 12.471 6.852 1.00 88.88 81 ARG A O 1
ATOM 681 N N . VAL A 1 82 ? -5.187 10.371 6.225 1.00 84.88 82 VAL A N 1
ATOM 682 C CA . VAL A 1 82 ? -4.070 10.227 5.279 1.00 84.88 82 VAL A CA 1
ATOM 683 C C . VAL A 1 82 ? -4.439 10.826 3.918 1.00 84.88 82 VAL A C 1
ATOM 685 O O . VAL A 1 82 ? -3.614 11.495 3.308 1.00 84.88 82 VAL A O 1
ATOM 688 N N . GLY A 1 83 ? -5.682 10.629 3.461 1.00 73.56 83 GLY A N 1
ATOM 689 C CA . GLY A 1 83 ? -6.158 11.116 2.161 1.00 73.56 83 GLY A CA 1
ATOM 690 C C . GLY A 1 83 ? -6.593 12.590 2.098 1.00 73.56 83 GLY A C 1
ATOM 691 O O . GLY A 1 83 ? -6.984 13.041 1.019 1.00 73.56 83 GLY A O 1
ATOM 692 N N . SER A 1 84 ? -6.585 13.321 3.220 1.00 63.09 84 SER A N 1
ATOM 693 C CA . SER A 1 84 ? -6.973 14.743 3.328 1.00 63.09 84 SER A CA 1
ATOM 694 C C . SER A 1 84 ? -5.792 15.695 3.199 1.00 63.09 84 SER A C 1
ATOM 696 O O . SER A 1 84 ? -5.935 16.703 2.473 1.00 63.09 84 SER A O 1
#

Secondary structure (DSSP, 8-state):
-------TT----EEEEEEE--GGGHHHHHHHIIIIIIIHHHT-TT-SS-SEEEEEEEE-TTSTTEEEEEEEES-HHHHHHH--

Foldseek 3Di:
DDPPDDDPPDDFDKDKDKFADDLVCPVVVVVCCVPCPVVVQQPPPPDPGRQFPDWDWDDDPVHRRIIMIMTGGPHPVSVVVSVD

Solvent-accessible surface area (backbone atoms only — not comparable to full-atom values): 5131 Å² total; per-residue (Å²): 131,86,79,93,68,89,64,90,86,72,82,66,45,70,48,80,47,78,47,80,51,62,54,90,46,42,68,61,49,53,53,48,40,45,58,55,50,54,48,38,53,50,64,41,86,93,55,97,56,56,48,50,77,46,76,48,82,46,76,42,88,94,42,72,26,34,42,38,39,40,38,36,27,73,34,65,65,45,48,52,68,73,76,105

Radius of gyration: 14.62 Å; Cα contacts (8 Å, |Δi|>4): 106; chains: 1; bounding box: 30×32×37 Å

Nearest PDB structures (foldseek):
  4dpo-assembly1_B  TM=7.894E-01  e=7.276E-03  Methanosarcina mazei Go1
  3kkf-assembly1_A  TM=7.813E-01  e=1.570E-02  Bacteroides thetaiotaomicron
  4dn9-assembly1_A  TM=7.716E-01  e=1.002E-02  Chloroflexus aurantiacus J-10-fl
  4zos-assembly1_C  TM=7.991E-01  e=4.379E-02  Yersinia enterocolitica subsp. enterocolitica 8081
  7n5f-assembly1_A  TM=6.049E-01  e=4.715E+00  Dionaea muscipula

Mean predicted aligned error: 4.13 Å

Sequence (84 aa):
MAEFRYTKGERLPIEVLVFEMSPEHVDEYLAIDHEIWTLGEATLPGFERIPFISKEVWLDDSRPGRVSIIFVWESLESWMRVGS

pLDDT: mean 91.85, std 9.12, range [44.84, 98.12]